Protein AF-A0A812YUC3-F1 (afdb_monomer)

Organism: NCBI:txid1628268

Nearest PDB structures (foldseek):
  8to0-assembly1_Gd  TM=3.439E-01  e=4.907E+00  Mus musculus
  8gl3-assembly1_A  TM=2.671E-01  e=4.043E+00  synthetic construct
  7rtt-assembly1_A  TM=1.998E-01  e=3.852E+00  Mus musculus

pLDDT: mean 81.28, std 13.0, range [42.09, 96.62]

Secondary structure (DSSP, 8-state):
-HHHHHHHHHHHHHHHHHHHHHHHHHHHSHHHHHHTTS-HHHHHHHHHS-HHHHHS-SS-STTS-HHHHHHHHHHHHHHHHHHHHHHHHHHHHHHHHHTTTTTTS-HHHHHHHHHHHHHHHHHHHHHHHHT--GGGHHHHHIIIIIHHHHHHHHHHHHHHTT----PPPPGGG--

Foldseek 3Di:
DLVLLVVLLVLLLVLLVLLLVLLVVCLQVVLLLLLQAADPVLNVQQVVDDPVLSRDDDVVQPSGDPVSNVSSVVLSVVLNVLSVVQNVQSVVVNVCSVVQLCSPPDSVLSNVSSVLSNVLSVVSVCCVVVVHHSVCVVVSSVRNRVV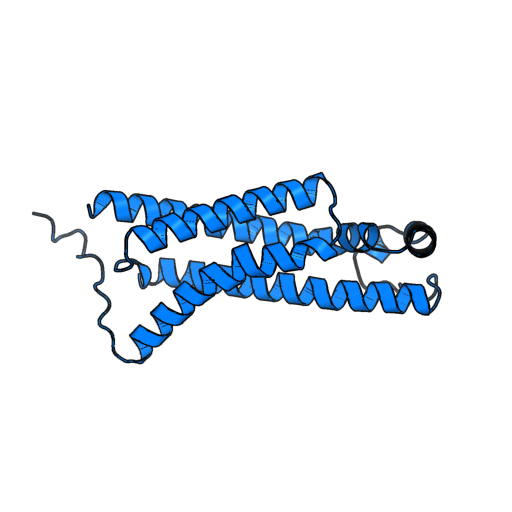NSVVVVVSVVCVVVPDDRDGPDPPVPPD

Mean predicted aligned error: 7.89 Å

Solvent-accessible surface area (backbone atoms only — not comparable to full-atom values): 9525 Å² total; per-residue (Å²): 112,72,68,59,41,50,52,29,44,51,47,21,53,53,21,43,53,50,27,43,54,46,51,54,50,49,60,73,50,40,52,58,18,49,50,57,58,46,55,73,74,40,36,60,44,60,65,72,48,55,71,70,41,62,71,43,95,48,88,60,54,81,80,35,56,67,71,46,38,53,50,49,51,53,52,48,54,52,51,51,50,52,49,53,50,44,46,51,46,43,50,53,51,52,51,38,55,76,68,46,70,52,67,62,56,56,56,65,58,32,44,52,42,21,50,36,21,43,50,37,33,52,51,46,52,50,36,64,74,66,43,44,38,52,83,60,44,59,60,49,45,49,61,40,36,48,52,54,41,52,58,49,51,53,52,53,53,41,43,78,73,65,51,84,78,56,62,75,77,63,87,88,70,84,123

Sequence (175 aa):
MEKLNQEYLAARFAAVSLHLALTVNVLQARPDHILAALSGSCVQQALRMPAACRQGNCVILDELSAGCRDSWQASESIFYRELSASIAFLVVELVSMLTAVHCSQQEALNFFGAMLHLGGSLVLVLFLVMQASYAYFHAVFAVCYVLPFLGELNTWLAIVRGAYVKRFPPPETSS

Structure (mmCIF, N/CA/C/O backbone):
data_AF-A0A812YUC3-F1
#
_entry.id   AF-A0A812YUC3-F1
#
loop_
_atom_site.group_PDB
_atom_site.id
_atom_site.type_symbol
_atom_site.label_atom_id
_atom_site.label_alt_id
_atom_site.label_comp_id
_atom_site.label_asym_id
_atom_site.label_entity_id
_atom_site.label_seq_id
_atom_site.pdbx_PDB_ins_code
_atom_site.Cartn_x
_atom_site.Cartn_y
_atom_site.Cartn_z
_atom_site.occupancy
_atom_site.B_iso_or_equiv
_atom_site.auth_seq_id
_atom_site.auth_comp_id
_atom_site.auth_asym_id
_atom_site.auth_atom_id
_atom_site.pdbx_PDB_model_num
ATOM 1 N N . MET A 1 1 ? -10.803 9.160 29.634 1.00 57.22 1 MET A N 1
ATOM 2 C CA . MET A 1 1 ? -9.907 8.226 28.916 1.00 57.22 1 MET A CA 1
ATOM 3 C C . MET A 1 1 ? -10.632 7.519 27.773 1.00 57.22 1 MET A C 1
ATOM 5 O O . MET A 1 1 ? -10.113 7.516 26.671 1.00 57.22 1 MET A O 1
ATOM 9 N N . GLU A 1 2 ? -11.860 7.029 27.964 1.00 63.75 2 GLU A N 1
ATOM 10 C CA . GLU A 1 2 ? -12.623 6.320 26.914 1.00 63.75 2 GLU A CA 1
ATOM 11 C C . GLU A 1 2 ? -12.903 7.155 25.644 1.00 63.75 2 GLU A C 1
ATOM 13 O O . GLU A 1 2 ? -12.754 6.656 24.532 1.00 63.75 2 GLU A O 1
ATOM 18 N N . LYS A 1 3 ? -13.189 8.457 25.799 1.00 65.06 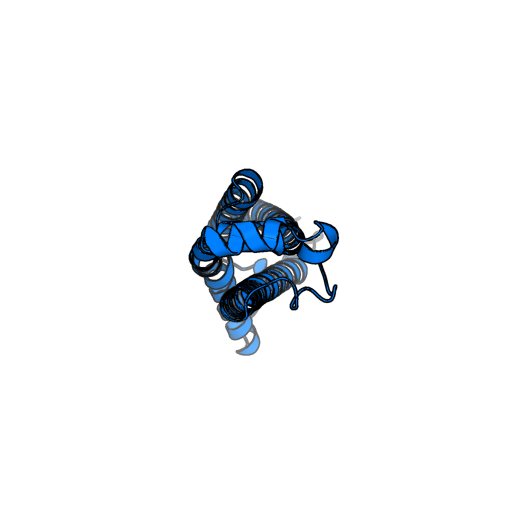3 LYS A N 1
ATOM 19 C CA . LYS A 1 3 ? -13.394 9.393 24.678 1.00 65.06 3 LYS A CA 1
ATOM 20 C C . LYS A 1 3 ? -12.151 9.570 23.788 1.00 65.06 3 LYS A C 1
ATOM 22 O O . LYS A 1 3 ? -12.272 9.576 22.570 1.00 65.06 3 LYS A O 1
ATOM 27 N N . LEU A 1 4 ? -10.959 9.658 24.385 1.00 67.62 4 LEU A N 1
ATOM 28 C CA . LEU A 1 4 ? -9.701 9.831 23.647 1.00 67.62 4 LEU A CA 1
ATOM 29 C C . LEU A 1 4 ? -9.360 8.569 22.833 1.00 67.62 4 LEU A C 1
ATOM 31 O O . LEU A 1 4 ? -8.940 8.653 21.683 1.00 67.62 4 LEU A O 1
ATOM 35 N N . ASN A 1 5 ? -9.646 7.387 23.388 1.00 72.19 5 ASN A N 1
ATOM 36 C CA . ASN A 1 5 ? -9.502 6.126 22.664 1.00 72.19 5 ASN A CA 1
ATOM 37 C C . ASN A 1 5 ? -10.461 6.022 21.461 1.00 72.19 5 ASN A C 1
ATOM 39 O O . ASN A 1 5 ? -10.076 5.507 20.414 1.00 72.19 5 ASN A O 1
ATOM 43 N N . GLN A 1 6 ? -11.692 6.535 21.580 1.00 74.75 6 GLN A N 1
ATOM 44 C CA . GLN A 1 6 ? -12.639 6.603 20.459 1.00 74.75 6 GLN A CA 1
ATOM 45 C C . GLN A 1 6 ? -12.161 7.554 19.354 1.00 74.75 6 GLN A C 1
ATOM 47 O O . GLN A 1 6 ? -12.271 7.220 18.176 1.00 74.75 6 GLN A O 1
ATOM 52 N N . GLU A 1 7 ? -11.593 8.705 19.721 1.00 81.56 7 GLU A N 1
ATOM 53 C CA . GLU A 1 7 ? -10.996 9.649 18.769 1.00 81.56 7 GLU A CA 1
ATOM 54 C C . GLU A 1 7 ? -9.812 9.013 18.022 1.00 81.56 7 GLU A C 1
ATOM 56 O O . GLU A 1 7 ? -9.744 9.104 16.796 1.00 81.56 7 GLU A O 1
ATOM 61 N N . TYR A 1 8 ? -8.930 8.285 18.718 1.00 82.69 8 TYR A N 1
ATOM 62 C CA . TYR A 1 8 ? -7.834 7.558 18.069 1.00 82.69 8 TYR A CA 1
ATOM 63 C C . TYR A 1 8 ? -8.308 6.395 17.201 1.00 82.69 8 TYR A C 1
ATOM 65 O O . TYR A 1 8 ? -7.750 6.182 16.127 1.00 82.69 8 TYR A O 1
ATOM 73 N N . LEU A 1 9 ? -9.349 5.667 17.609 1.00 81.69 9 LEU A N 1
ATOM 74 C CA . LEU A 1 9 ? -9.940 4.614 16.785 1.00 81.69 9 LEU A CA 1
ATOM 75 C C . LEU A 1 9 ? -10.549 5.188 15.496 1.00 81.69 9 LEU A C 1
ATOM 77 O O . LEU A 1 9 ? -10.330 4.640 14.418 1.00 81.69 9 LEU A O 1
ATOM 81 N N . ALA A 1 10 ? -11.262 6.315 15.587 1.00 84.88 10 ALA A N 1
ATOM 82 C CA . ALA A 1 10 ? -11.806 7.011 14.424 1.00 84.88 10 ALA A CA 1
ATOM 83 C C . ALA A 1 10 ? -10.693 7.545 13.505 1.00 84.88 10 ALA A C 1
ATOM 85 O O . ALA A 1 10 ? -10.760 7.377 12.286 1.00 84.88 10 ALA A O 1
ATOM 86 N N . ALA A 1 11 ? -9.639 8.132 14.082 1.00 87.31 11 ALA A N 1
ATOM 87 C CA . ALA A 1 11 ? -8.469 8.587 13.336 1.00 87.31 11 ALA A CA 1
ATOM 88 C C . ALA A 1 11 ? -7.766 7.424 12.624 1.00 87.31 11 ALA A C 1
ATOM 90 O O . ALA A 1 11 ? -7.418 7.540 11.450 1.00 87.31 11 ALA A O 1
ATOM 91 N N . ARG A 1 12 ? -7.611 6.282 13.302 1.00 88.06 12 ARG A N 1
ATOM 92 C CA . ARG A 1 12 ? -7.038 5.067 12.722 1.00 88.06 12 ARG A CA 1
ATOM 93 C C . ARG A 1 12 ? -7.894 4.540 11.577 1.00 88.06 12 ARG A C 1
ATOM 95 O O . ARG A 1 12 ? -7.354 4.281 10.509 1.00 88.06 12 ARG A O 1
ATOM 102 N N . PHE A 1 13 ? -9.212 4.461 11.751 1.00 90.25 13 PHE A N 1
ATOM 103 C CA . PHE A 1 13 ? -10.135 4.049 10.691 1.00 90.25 13 PHE A CA 1
ATOM 104 C C . PHE A 1 13 ? -10.003 4.926 9.436 1.00 90.25 13 PHE A C 1
ATOM 106 O O . PHE A 1 13 ? -9.873 4.413 8.320 1.00 90.25 13 PHE A O 1
ATOM 113 N N . ALA A 1 14 ? -9.985 6.250 9.613 1.00 93.00 14 ALA A N 1
ATOM 114 C CA . ALA A 1 14 ? -9.792 7.190 8.513 1.00 93.00 14 ALA A CA 1
ATOM 115 C C . ALA A 1 14 ? -8.412 7.019 7.854 1.00 93.00 14 ALA A C 1
ATOM 117 O O . ALA A 1 14 ? -8.316 6.985 6.626 1.00 93.00 14 ALA A O 1
ATOM 118 N N . ALA A 1 15 ? -7.357 6.853 8.656 1.00 94.00 15 ALA A N 1
ATOM 119 C CA . ALA A 1 15 ? -5.996 6.656 8.173 1.00 94.00 15 ALA A CA 1
ATOM 120 C C . ALA A 1 15 ? -5.846 5.357 7.370 1.00 94.00 15 ALA A C 1
ATOM 122 O O . ALA A 1 15 ? -5.259 5.382 6.294 1.00 94.00 15 ALA A O 1
ATOM 123 N N . VAL A 1 16 ? -6.408 4.238 7.837 1.00 93.75 16 VAL A N 1
ATOM 124 C CA . VAL A 1 16 ? -6.364 2.944 7.132 1.00 93.75 16 VAL A CA 1
ATOM 125 C C . VAL A 1 16 ? -7.156 3.020 5.827 1.00 93.75 16 VAL A C 1
ATOM 127 O O . VAL A 1 16 ? -6.696 2.521 4.803 1.00 93.75 16 VAL A O 1
ATOM 130 N N . SER A 1 17 ? -8.307 3.701 5.831 1.00 95.69 17 SER A N 1
ATOM 131 C CA . SER A 1 17 ? -9.123 3.914 4.627 1.00 95.69 17 SER A CA 1
ATOM 132 C C . SER A 1 17 ? -8.379 4.734 3.569 1.00 95.69 17 SER A C 1
ATOM 134 O O . SER A 1 17 ? -8.360 4.364 2.394 1.00 95.69 17 SER A O 1
ATOM 136 N N . LEU A 1 18 ? -7.730 5.828 3.983 1.00 96.50 18 LEU A N 1
ATOM 137 C CA . LEU A 1 18 ? -6.891 6.639 3.103 1.00 96.50 18 LEU A CA 1
ATOM 138 C C . LEU A 1 18 ? -5.699 5.832 2.579 1.00 96.50 18 LEU A C 1
ATOM 140 O O . LEU A 1 18 ? -5.424 5.854 1.379 1.00 96.50 18 LEU A O 1
ATOM 144 N N . HIS A 1 19 ? -5.028 5.094 3.464 1.00 96.00 19 HIS A N 1
ATOM 145 C CA . HIS A 1 19 ? -3.888 4.261 3.112 1.00 96.00 19 HIS A CA 1
ATOM 146 C C . HIS A 1 19 ? -4.297 3.229 2.055 1.00 96.00 19 HIS A C 1
ATOM 148 O O . HIS A 1 19 ? -3.654 3.147 1.015 1.00 96.00 19 HIS A O 1
ATOM 154 N N . LEU A 1 20 ? -5.433 2.548 2.241 1.00 96.62 20 LEU A N 1
ATOM 155 C CA . LEU A 1 20 ? -5.990 1.603 1.272 1.00 96.62 20 LEU A CA 1
ATOM 156 C C . LEU A 1 20 ? -6.266 2.258 -0.081 1.00 96.62 20 LEU A C 1
ATOM 158 O O . LEU A 1 20 ? -5.850 1.728 -1.112 1.00 96.62 20 LEU A O 1
ATOM 162 N N . ALA A 1 21 ? -6.938 3.410 -0.088 1.00 96.56 21 ALA A N 1
ATOM 163 C CA . ALA A 1 21 ? -7.226 4.130 -1.323 1.00 96.56 21 ALA A CA 1
ATOM 164 C C . ALA A 1 21 ? -5.934 4.472 -2.082 1.00 96.56 21 ALA A C 1
ATOM 166 O O . ALA A 1 21 ? -5.843 4.251 -3.290 1.00 96.56 21 ALA A O 1
ATOM 167 N N . LEU A 1 22 ? -4.908 4.954 -1.382 1.00 96.44 22 LEU A N 1
ATOM 168 C CA . LEU A 1 22 ? -3.613 5.279 -1.978 1.00 96.44 22 LEU A CA 1
ATOM 169 C C . LEU A 1 22 ? -2.866 4.032 -2.466 1.00 96.44 22 LEU A C 1
ATOM 171 O O . LEU A 1 22 ? -2.320 4.057 -3.565 1.00 96.44 22 LEU A O 1
ATOM 175 N N . THR A 1 23 ? -2.891 2.923 -1.722 1.00 96.19 23 THR A N 1
ATOM 176 C CA . THR A 1 23 ? -2.296 1.650 -2.159 1.00 96.19 23 THR A CA 1
ATOM 177 C C . THR A 1 23 ? -2.944 1.152 -3.451 1.00 96.19 23 THR A C 1
ATOM 179 O O . THR A 1 23 ? -2.241 0.707 -4.357 1.00 96.19 23 THR A O 1
ATOM 182 N N . VAL A 1 24 ? -4.271 1.270 -3.582 1.00 95.69 24 VAL A N 1
ATOM 183 C CA . VAL A 1 24 ? -4.989 0.919 -4.820 1.00 95.69 24 VAL A CA 1
ATOM 184 C C . VAL A 1 24 ? -4.569 1.823 -5.983 1.00 95.69 24 VAL A C 1
ATOM 186 O O . VAL A 1 24 ? -4.356 1.326 -7.087 1.00 95.69 24 VAL A O 1
ATOM 189 N N . ASN A 1 25 ? -4.384 3.124 -5.746 1.00 94.44 25 ASN A N 1
ATOM 190 C CA . ASN A 1 25 ? -3.869 4.036 -6.772 1.00 94.44 25 ASN A CA 1
ATOM 191 C C . ASN A 1 25 ? -2.446 3.651 -7.213 1.00 94.44 25 ASN A C 1
ATOM 193 O O . ASN A 1 25 ? -2.171 3.597 -8.409 1.00 94.44 25 ASN A O 1
ATOM 197 N N . VAL A 1 26 ? -1.557 3.298 -6.276 1.00 93.06 26 VAL A N 1
ATOM 198 C CA . VAL A 1 26 ? -0.206 2.798 -6.602 1.00 93.06 26 VAL A CA 1
ATOM 199 C C . VAL A 1 26 ? -0.273 1.488 -7.391 1.00 93.06 26 VAL A C 1
ATOM 201 O O . VAL A 1 26 ? 0.495 1.295 -8.330 1.00 93.06 26 VAL A O 1
ATOM 204 N N . LEU A 1 27 ? -1.222 0.602 -7.078 1.00 91.81 27 LEU A N 1
ATOM 205 C CA . LEU A 1 27 ? -1.437 -0.629 -7.841 1.00 91.81 27 LEU A CA 1
ATOM 206 C C . LEU A 1 27 ? -1.852 -0.364 -9.293 1.00 91.81 27 LEU A C 1
ATOM 208 O O . LEU A 1 27 ? -1.413 -1.094 -10.185 1.00 91.81 27 LEU A O 1
ATOM 212 N N . GLN A 1 28 ? -2.657 0.671 -9.533 1.00 89.25 28 GLN A N 1
ATOM 213 C CA . GLN A 1 28 ? -3.052 1.100 -10.876 1.00 89.25 28 GLN A CA 1
ATOM 214 C C . GLN A 1 28 ? -1.898 1.788 -11.625 1.00 89.25 28 GLN A C 1
ATOM 216 O O . GLN A 1 28 ? -1.710 1.536 -12.812 1.00 89.25 28 GLN A O 1
ATOM 221 N N . ALA A 1 29 ? -1.081 2.582 -10.925 1.00 87.44 29 ALA A N 1
ATOM 222 C CA . ALA A 1 29 ? 0.102 3.261 -11.467 1.00 87.44 29 ALA A CA 1
ATOM 223 C C . ALA A 1 29 ? 1.370 2.379 -11.514 1.00 87.44 29 ALA A C 1
ATOM 225 O O . ALA A 1 29 ? 2.449 2.838 -11.888 1.00 87.44 29 ALA A O 1
ATOM 226 N N . ARG A 1 30 ? 1.264 1.094 -11.147 1.00 87.88 30 ARG A N 1
ATOM 227 C CA . ARG A 1 30 ? 2.386 0.146 -11.023 1.00 87.88 30 ARG A CA 1
ATOM 228 C C . ARG A 1 30 ? 3.386 0.170 -12.198 1.00 87.88 30 ARG A C 1
ATOM 230 O O . ARG A 1 30 ? 4.585 0.164 -11.914 1.00 87.88 30 ARG A O 1
ATOM 237 N N . PRO A 1 31 ? 2.963 0.212 -13.478 1.00 86.88 31 PRO A N 1
ATOM 238 C CA . PRO A 1 31 ? 3.891 0.235 -14.611 1.00 86.88 31 PRO A CA 1
ATOM 239 C C . PRO A 1 31 ? 4.882 1.401 -14.593 1.00 86.88 31 PRO A C 1
ATOM 241 O O . PRO A 1 31 ? 6.037 1.222 -14.976 1.00 86.88 31 PRO A O 1
ATOM 244 N N . ASP A 1 32 ? 4.461 2.573 -14.116 1.00 87.44 32 ASP A N 1
ATOM 245 C CA . ASP A 1 32 ? 5.299 3.776 -14.093 1.00 87.44 32 ASP A CA 1
ATOM 246 C C . ASP A 1 32 ? 6.422 3.641 -13.049 1.00 87.44 32 ASP A C 1
ATOM 248 O O . ASP A 1 32 ? 7.574 4.003 -13.289 1.00 87.44 32 ASP A O 1
ATOM 252 N N . HIS A 1 33 ? 6.122 3.001 -11.920 1.00 90.25 33 HIS A N 1
ATOM 253 C CA . HIS A 1 33 ? 7.099 2.696 -10.870 1.00 90.25 33 HIS A CA 1
ATOM 254 C C . HIS A 1 33 ? 8.063 1.560 -11.243 1.00 90.25 33 HIS A C 1
ATOM 256 O O . HIS A 1 33 ? 9.197 1.525 -10.757 1.00 90.25 33 HIS A O 1
ATOM 262 N N . ILE A 1 34 ? 7.627 0.628 -12.100 1.00 88.44 34 ILE A N 1
ATOM 263 C CA . ILE A 1 34 ? 8.502 -0.400 -12.684 1.00 88.44 34 ILE A CA 1
ATOM 264 C C . ILE A 1 34 ? 9.458 0.253 -13.678 1.00 88.44 34 ILE A C 1
ATOM 266 O O . ILE A 1 34 ? 10.662 0.040 -13.575 1.00 88.44 34 ILE A O 1
ATOM 270 N N . LEU A 1 35 ? 8.948 1.100 -14.581 1.00 87.69 35 LEU A N 1
ATOM 271 C CA . LEU A 1 35 ? 9.750 1.898 -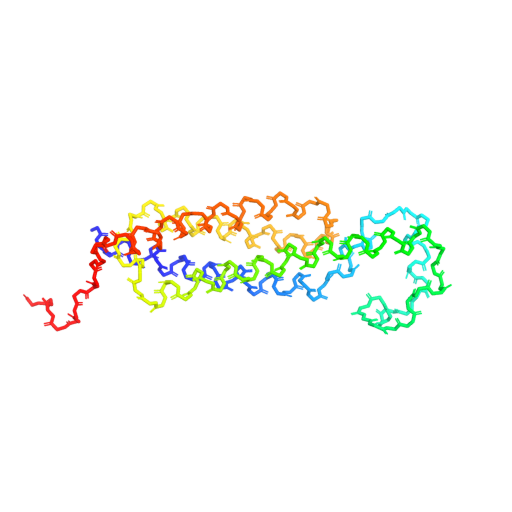15.515 1.00 87.69 35 LEU A CA 1
ATOM 272 C C . LEU A 1 35 ? 10.885 2.641 -14.804 1.00 87.69 35 LEU A C 1
ATOM 274 O O . LEU A 1 35 ? 12.031 2.551 -15.237 1.00 87.69 35 LEU A O 1
ATOM 278 N N . ALA A 1 36 ? 10.589 3.315 -13.690 1.00 86.38 36 ALA A N 1
ATOM 279 C CA . ALA A 1 36 ? 11.576 4.054 -12.901 1.00 86.38 36 ALA A CA 1
ATOM 280 C C . ALA A 1 36 ? 12.684 3.174 -12.280 1.00 86.38 36 ALA A C 1
ATOM 282 O O . ALA A 1 36 ? 13.720 3.690 -11.862 1.00 86.38 36 ALA A O 1
ATOM 283 N N . ALA A 1 37 ? 12.481 1.857 -12.203 1.00 85.88 37 ALA A N 1
ATOM 284 C CA . ALA A 1 37 ? 13.420 0.907 -11.611 1.00 85.88 37 ALA A CA 1
ATOM 285 C C . ALA A 1 37 ? 14.276 0.148 -12.637 1.00 85.88 37 ALA A C 1
ATOM 287 O O . ALA A 1 37 ? 15.227 -0.540 -12.262 1.00 85.88 37 ALA A O 1
ATOM 288 N N . LEU A 1 38 ? 13.938 0.233 -13.923 1.00 86.94 38 LEU A N 1
ATOM 289 C CA . LEU A 1 38 ? 14.667 -0.461 -14.976 1.00 86.94 38 LEU A CA 1
ATOM 290 C C . LEU A 1 38 ? 15.999 0.223 -15.299 1.00 86.94 38 LEU A C 1
ATOM 292 O O . LEU A 1 38 ? 16.197 1.418 -15.085 1.00 86.94 38 LEU A O 1
ATOM 296 N N . SER A 1 39 ? 16.918 -0.536 -15.901 1.00 88.69 39 SER A N 1
ATOM 297 C CA . SER A 1 39 ? 18.142 0.036 -16.463 1.00 88.69 39 SER A CA 1
ATOM 298 C C . SER A 1 39 ? 17.821 1.016 -17.597 1.00 88.69 39 SER A C 1
ATOM 300 O O . SER A 1 39 ? 16.844 0.840 -18.326 1.00 88.69 39 SER A O 1
ATOM 302 N N . GLY A 1 40 ? 18.679 2.017 -17.818 1.00 87.31 40 GLY A N 1
ATOM 303 C CA . GLY A 1 40 ? 18.445 3.032 -18.853 1.00 87.31 40 GLY A CA 1
ATOM 304 C C . GLY A 1 40 ? 18.215 2.452 -20.258 1.00 87.31 40 GLY A C 1
ATOM 305 O O . GLY A 1 40 ? 17.362 2.941 -20.993 1.00 87.31 40 GLY A O 1
ATOM 306 N N . SER A 1 41 ? 18.903 1.363 -20.622 1.00 89.62 41 SER A N 1
ATOM 307 C CA . SER A 1 41 ? 18.700 0.677 -21.909 1.00 89.62 41 SER A CA 1
ATOM 308 C C . SER A 1 41 ? 17.352 -0.045 -22.008 1.00 89.62 41 SER A C 1
ATOM 310 O O . SER A 1 41 ? 16.781 -0.122 -23.097 1.00 89.62 41 SER A O 1
ATOM 312 N N . CYS A 1 42 ? 16.837 -0.557 -20.890 1.00 89.12 42 CYS A N 1
ATOM 313 C CA . CYS A 1 42 ? 15.523 -1.180 -20.800 1.00 89.12 42 CYS A CA 1
ATOM 314 C C . CYS A 1 42 ? 14.407 -0.125 -20.824 1.00 89.12 42 CYS A C 1
ATOM 316 O O . CYS A 1 42 ? 13.443 -0.274 -21.572 1.00 89.12 42 CYS A O 1
ATOM 318 N N . VAL A 1 43 ? 14.584 0.997 -20.114 1.00 89.56 43 VAL A N 1
ATOM 319 C CA . VAL A 1 43 ? 13.662 2.146 -20.150 1.00 89.56 43 VAL A CA 1
ATOM 320 C C . VAL A 1 43 ? 13.467 2.644 -21.581 1.00 89.56 43 VAL A C 1
ATOM 322 O O . VAL A 1 43 ? 12.337 2.815 -22.022 1.00 89.56 43 VAL A O 1
ATOM 325 N N . GLN A 1 44 ? 14.548 2.818 -22.346 1.00 89.00 44 GLN A N 1
ATOM 326 C CA . GLN A 1 44 ? 14.456 3.271 -23.740 1.00 89.00 44 GLN A CA 1
ATOM 327 C C . GLN A 1 44 ? 13.690 2.292 -24.643 1.00 89.00 44 GLN A C 1
ATOM 329 O O . GLN A 1 44 ? 13.023 2.729 -25.577 1.00 89.00 44 GLN A O 1
ATOM 334 N N . GLN A 1 45 ? 13.766 0.982 -24.380 1.00 87.94 45 GLN A N 1
ATOM 335 C CA . GLN A 1 45 ? 12.964 -0.017 -25.097 1.00 87.94 45 GLN A CA 1
ATOM 336 C C . GLN A 1 45 ? 11.492 0.069 -24.674 1.00 87.94 45 GLN A C 1
ATOM 338 O O . GLN A 1 45 ? 10.620 0.203 -25.525 1.00 87.94 45 GLN A O 1
ATOM 343 N N . ALA A 1 46 ? 11.215 0.100 -23.368 1.00 85.75 46 ALA A N 1
ATOM 344 C CA . ALA A 1 46 ? 9.859 0.184 -22.829 1.00 85.75 46 ALA A CA 1
ATOM 345 C C . ALA A 1 46 ? 9.127 1.480 -23.233 1.00 85.75 46 ALA A C 1
ATOM 347 O O . ALA A 1 46 ? 7.914 1.484 -23.443 1.00 85.75 46 ALA A O 1
ATOM 348 N N . LEU A 1 47 ? 9.848 2.595 -23.388 1.00 86.81 47 LEU A N 1
ATOM 349 C CA . LEU A 1 47 ? 9.270 3.868 -23.822 1.00 86.81 47 LEU A CA 1
ATOM 350 C C . LEU A 1 47 ? 8.816 3.870 -25.289 1.00 86.81 47 LEU A C 1
ATOM 352 O O . LEU A 1 47 ? 7.933 4.656 -25.629 1.00 86.81 47 LEU A O 1
ATOM 356 N N . ARG A 1 48 ? 9.360 2.985 -26.137 1.00 85.31 48 ARG A N 1
ATOM 357 C CA . ARG A 1 48 ? 8.906 2.813 -27.532 1.00 85.31 48 ARG A CA 1
ATOM 358 C C . ARG A 1 48 ? 7.543 2.137 -27.618 1.00 85.31 48 ARG A C 1
ATOM 360 O O . ARG A 1 48 ? 6.812 2.370 -28.575 1.00 85.31 48 ARG A O 1
ATOM 367 N N . MET A 1 49 ? 7.191 1.364 -26.595 1.00 80.06 49 MET A N 1
ATOM 368 C CA . MET A 1 49 ? 5.904 0.695 -26.520 1.00 80.06 49 MET A CA 1
ATOM 369 C C . MET A 1 49 ? 4.774 1.721 -26.338 1.00 80.06 49 MET A C 1
ATOM 371 O O . MET A 1 49 ? 4.947 2.716 -25.622 1.00 80.06 49 MET A O 1
ATOM 375 N N . PRO A 1 50 ? 3.577 1.479 -26.900 1.00 79.25 50 PRO A N 1
ATOM 376 C CA . PRO A 1 50 ? 2.403 2.287 -26.593 1.00 79.25 50 PRO A CA 1
ATOM 377 C C . PRO A 1 50 ? 2.107 2.294 -25.086 1.00 79.25 50 PRO A C 1
ATOM 379 O O . PRO A 1 50 ? 2.240 1.272 -24.413 1.00 79.25 50 PRO A O 1
ATOM 382 N N . ALA A 1 51 ? 1.649 3.428 -24.547 1.00 75.81 51 ALA A N 1
ATOM 383 C CA . ALA A 1 51 ? 1.344 3.553 -23.117 1.00 75.81 51 ALA A CA 1
ATOM 384 C C . ALA A 1 51 ? 0.304 2.522 -22.638 1.00 75.81 51 ALA A C 1
ATOM 386 O O . ALA A 1 51 ? 0.471 1.935 -21.573 1.00 75.81 51 ALA A O 1
ATOM 387 N N . ALA A 1 52 ? -0.706 2.232 -23.465 1.00 75.06 52 ALA A N 1
ATOM 388 C CA . ALA A 1 52 ? -1.702 1.196 -23.190 1.00 75.06 52 ALA A CA 1
ATOM 389 C C . ALA A 1 52 ? -1.080 -0.209 -23.068 1.00 75.06 52 ALA A C 1
ATOM 391 O O . ALA A 1 52 ? -1.507 -0.992 -22.225 1.00 75.06 52 ALA A O 1
ATOM 392 N N . CYS A 1 53 ? -0.029 -0.502 -23.846 1.00 75.19 53 CYS A N 1
ATOM 393 C CA . CYS A 1 53 ? 0.703 -1.765 -23.756 1.00 75.19 53 CYS A CA 1
ATOM 394 C C . CYS A 1 53 ? 1.531 -1.854 -22.475 1.00 75.19 53 CYS A C 1
ATOM 396 O O . CYS A 1 53 ? 1.700 -2.937 -21.943 1.00 75.19 53 CYS A O 1
ATOM 398 N N . ARG A 1 54 ? 2.035 -0.739 -21.939 1.00 74.12 54 ARG A N 1
ATOM 399 C CA . ARG A 1 54 ? 2.744 -0.758 -20.648 1.00 74.12 54 ARG A CA 1
ATOM 400 C C . ARG A 1 54 ? 1.809 -1.032 -19.468 1.00 74.12 54 ARG A C 1
ATOM 402 O O . ARG A 1 54 ? 2.259 -1.521 -18.440 1.00 74.12 54 ARG A O 1
ATOM 409 N N . GLN A 1 55 ? 0.524 -0.707 -19.616 1.00 66.94 55 GLN A N 1
ATOM 410 C CA . GLN A 1 55 ? -0.477 -0.777 -18.551 1.00 66.94 55 GLN A CA 1
ATOM 411 C C . GLN A 1 55 ? -1.288 -2.082 -18.512 1.00 66.94 55 GLN A C 1
ATOM 413 O O . GLN A 1 55 ? -2.052 -2.286 -17.570 1.00 66.94 55 GLN A O 1
ATOM 418 N N . GLY A 1 56 ? -1.127 -2.993 -19.478 1.00 61.31 56 GLY A N 1
ATOM 419 C CA . GLY A 1 56 ? -1.845 -4.269 -19.475 1.00 61.31 56 GLY A CA 1
ATOM 420 C C . GLY A 1 56 ? -1.508 -5.180 -20.653 1.00 61.31 56 GLY A C 1
ATOM 421 O O . GLY A 1 56 ? -0.824 -4.742 -21.567 1.00 61.31 56 GLY A O 1
ATOM 422 N N . ASN A 1 57 ? -2.030 -6.420 -20.588 1.00 53.19 57 ASN A N 1
ATOM 423 C CA . ASN A 1 57 ? -1.864 -7.659 -21.394 1.00 53.19 57 ASN A CA 1
ATOM 424 C C . ASN A 1 57 ? -1.766 -7.573 -22.937 1.00 53.19 57 ASN A C 1
ATOM 426 O O . ASN A 1 57 ? -2.136 -8.516 -23.641 1.00 53.19 57 ASN A O 1
ATOM 430 N N . CYS A 1 58 ? -1.283 -6.485 -23.515 1.00 59.88 58 CYS A N 1
ATOM 431 C CA . CYS A 1 58 ? -0.807 -6.496 -24.881 1.00 59.88 58 CYS A CA 1
ATOM 432 C C . CYS A 1 58 ? 0.305 -7.545 -25.016 1.00 59.88 58 CYS A C 1
ATOM 434 O O . CYS A 1 58 ? 0.875 -8.018 -24.030 1.00 59.88 58 CYS A O 1
ATOM 436 N N . VAL A 1 59 ? 0.626 -7.910 -26.254 1.00 53.97 59 VAL A N 1
ATOM 437 C CA . VAL A 1 59 ? 1.781 -8.754 -26.585 1.00 53.97 59 VAL A CA 1
ATOM 438 C C . VAL A 1 59 ? 3.054 -7.921 -26.338 1.00 53.97 59 VAL A C 1
ATOM 440 O O . VAL A 1 59 ? 3.744 -7.490 -27.248 1.00 53.97 59 VAL A O 1
ATOM 443 N N . ILE A 1 60 ? 3.293 -7.609 -25.061 1.00 54.28 60 ILE A N 1
ATOM 444 C CA . ILE A 1 60 ? 4.294 -6.708 -24.463 1.00 54.28 60 ILE A CA 1
ATOM 445 C C . ILE A 1 60 ? 5.711 -7.195 -24.729 1.00 54.28 60 ILE A C 1
ATOM 447 O O . ILE A 1 60 ? 6.681 -6.451 -24.623 1.00 54.28 60 ILE A O 1
ATOM 451 N N . LEU A 1 61 ? 5.840 -8.481 -25.018 1.00 55.78 61 LEU A N 1
ATOM 452 C CA . LEU A 1 61 ? 7.094 -9.165 -24.860 1.00 55.78 61 LEU A CA 1
ATOM 453 C C . LEU A 1 61 ? 7.997 -8.947 -26.079 1.00 55.78 61 LEU A C 1
ATOM 455 O O . LEU A 1 61 ? 9.184 -8.720 -25.887 1.00 55.78 61 LEU A O 1
ATOM 459 N N . ASP A 1 62 ? 7.472 -8.916 -27.303 1.00 58.12 62 ASP A N 1
ATOM 460 C CA . ASP A 1 62 ? 8.310 -9.033 -28.506 1.00 58.12 62 ASP A CA 1
ATOM 461 C C . ASP A 1 62 ? 9.165 -7.801 -28.844 1.00 58.12 62 ASP A C 1
ATOM 463 O O . ASP A 1 62 ? 10.20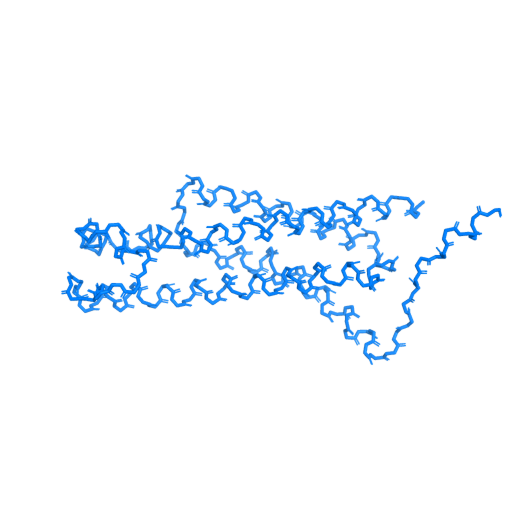7 -7.956 -29.479 1.00 58.12 62 ASP A O 1
ATOM 467 N N . GLU A 1 63 ? 8.811 -6.604 -28.364 1.00 69.06 63 GLU A N 1
ATOM 468 C CA . GLU A 1 63 ? 9.636 -5.394 -28.547 1.00 69.06 63 GLU A CA 1
ATOM 469 C C . GLU A 1 63 ? 10.781 -5.274 -27.530 1.00 69.06 63 GLU A C 1
ATOM 471 O O . GLU A 1 63 ? 11.747 -4.537 -27.751 1.00 69.06 63 GLU A O 1
ATOM 476 N N . LEU A 1 64 ? 10.695 -6.007 -26.416 1.00 80.94 64 LEU A N 1
ATOM 477 C CA . LEU A 1 64 ? 11.735 -6.047 -25.400 1.00 80.94 64 LEU A CA 1
ATOM 478 C C . LEU A 1 64 ? 12.710 -7.187 -25.692 1.00 80.94 64 LEU A C 1
ATOM 480 O O . LEU A 1 64 ? 12.322 -8.345 -25.897 1.00 80.94 64 LEU A O 1
ATOM 484 N N . SER A 1 65 ? 14.005 -6.879 -25.605 1.00 88.06 65 SER A N 1
ATOM 485 C CA . SER A 1 65 ? 15.030 -7.920 -25.486 1.00 88.06 65 SER A CA 1
ATOM 486 C C . SER A 1 65 ? 14.704 -8.865 -24.321 1.00 88.06 65 SER A C 1
ATOM 488 O O . SER A 1 65 ? 14.149 -8.434 -23.307 1.00 88.06 65 SER A O 1
ATOM 490 N N . ALA A 1 66 ? 15.060 -10.147 -24.447 1.00 87.38 66 ALA A N 1
ATOM 491 C CA . ALA A 1 66 ? 14.725 -11.172 -23.451 1.00 87.38 66 ALA A CA 1
ATOM 492 C C . ALA A 1 66 ? 15.115 -10.759 -22.017 1.00 87.38 66 ALA A C 1
ATOM 494 O O . ALA A 1 66 ? 14.287 -10.802 -21.119 1.00 87.38 66 ALA A O 1
ATOM 495 N N . GLY A 1 67 ? 16.319 -10.213 -21.815 1.00 87.44 67 GLY A N 1
ATOM 496 C CA . GLY A 1 67 ? 16.740 -9.757 -20.483 1.00 87.44 67 GLY A CA 1
ATOM 497 C C . GLY A 1 67 ? 15.934 -8.569 -19.930 1.00 87.44 67 GLY A C 1
ATOM 498 O O . GLY A 1 67 ? 15.684 -8.497 -18.729 1.00 87.44 67 GLY A O 1
ATOM 499 N N . CYS A 1 68 ? 15.496 -7.640 -20.787 1.00 88.38 68 CYS A N 1
ATOM 500 C CA . CYS A 1 68 ? 14.645 -6.515 -20.377 1.00 88.38 68 CYS A CA 1
ATOM 501 C C . CYS A 1 68 ? 13.242 -6.990 -19.989 1.00 88.38 68 CYS A C 1
ATOM 503 O O . CYS A 1 68 ? 12.687 -6.559 -18.980 1.00 88.38 68 CYS A O 1
ATOM 505 N N . ARG A 1 69 ? 12.707 -7.918 -20.782 1.00 86.69 69 ARG A N 1
ATOM 506 C CA . ARG A 1 69 ? 11.425 -8.586 -20.578 1.00 86.69 69 ARG A CA 1
ATOM 507 C C . ARG A 1 69 ? 11.384 -9.340 -19.248 1.00 86.69 69 ARG A C 1
ATOM 509 O O . ARG A 1 69 ? 10.477 -9.109 -18.454 1.00 86.69 69 ARG A O 1
ATOM 516 N N . ASP A 1 70 ? 12.394 -10.164 -18.981 1.00 87.31 70 ASP A N 1
ATOM 517 C CA . ASP A 1 70 ? 12.491 -10.951 -17.748 1.00 87.31 70 ASP A CA 1
ATOM 518 C C . ASP A 1 70 ? 12.601 -10.038 -16.518 1.00 87.31 70 ASP A C 1
ATOM 520 O O . ASP A 1 70 ? 11.924 -10.249 -15.510 1.00 87.31 70 ASP A O 1
ATOM 524 N N . SER A 1 71 ? 13.402 -8.970 -16.617 1.00 87.62 71 SER A N 1
ATOM 525 C CA . SER A 1 71 ? 13.554 -7.973 -15.550 1.00 87.62 71 SER A CA 1
ATOM 526 C C . SER A 1 71 ? 12.249 -7.226 -15.259 1.00 87.62 71 SER A C 1
ATOM 528 O O . SER A 1 71 ? 11.872 -7.067 -14.093 1.00 87.62 71 SER A O 1
ATOM 530 N N . TRP A 1 72 ? 11.520 -6.819 -16.305 1.00 87.25 72 TRP A N 1
ATOM 531 C CA . TRP A 1 72 ? 10.199 -6.209 -16.165 1.00 87.25 72 TRP A CA 1
ATOM 532 C C . TRP A 1 72 ? 9.231 -7.158 -15.458 1.00 87.25 72 TRP A C 1
ATOM 534 O O . TRP A 1 72 ? 8.652 -6.790 -14.441 1.00 87.25 72 TRP A O 1
ATOM 544 N N . GLN A 1 73 ? 9.088 -8.391 -15.954 1.00 86.88 73 GLN A N 1
ATOM 545 C CA . GLN A 1 73 ? 8.148 -9.374 -15.407 1.00 86.88 73 GLN A CA 1
ATOM 546 C C . GLN A 1 73 ? 8.454 -9.741 -13.953 1.00 86.88 73 GLN A C 1
ATOM 548 O O . GLN A 1 73 ? 7.537 -9.853 -13.137 1.00 86.88 73 GLN A O 1
ATOM 553 N N . ALA A 1 74 ? 9.732 -9.908 -13.606 1.00 87.62 74 ALA A N 1
ATOM 554 C CA . ALA A 1 74 ? 10.142 -10.188 -12.236 1.00 87.62 74 ALA A CA 1
ATOM 555 C C . ALA A 1 74 ? 9.789 -9.020 -11.303 1.00 87.62 74 ALA A C 1
ATOM 557 O O . ALA A 1 74 ? 9.151 -9.227 -10.268 1.00 87.62 74 ALA A O 1
ATOM 558 N N . SER A 1 75 ? 10.139 -7.796 -11.709 1.00 89.12 75 SER A N 1
ATOM 559 C CA . SER A 1 75 ? 9.829 -6.562 -10.977 1.00 89.12 75 SER A CA 1
ATOM 560 C C . SER A 1 75 ? 8.323 -6.388 -10.785 1.00 89.12 75 SER A C 1
ATOM 562 O O . SER A 1 75 ? 7.848 -6.121 -9.681 1.00 89.12 75 SER A O 1
ATOM 564 N N . GLU A 1 76 ? 7.560 -6.608 -11.854 1.00 88.38 76 GLU A N 1
ATOM 565 C CA . GLU A 1 76 ? 6.109 -6.519 -11.849 1.00 88.38 76 GLU A CA 1
ATOM 566 C C . GLU A 1 76 ? 5.476 -7.533 -10.905 1.00 88.38 76 GLU A C 1
ATOM 568 O O . GLU A 1 76 ? 4.628 -7.166 -10.092 1.00 88.38 76 GLU A O 1
ATOM 573 N N . SER A 1 77 ? 5.906 -8.794 -10.979 1.00 88.62 77 SER A N 1
ATOM 574 C CA . SER A 1 77 ? 5.382 -9.861 -10.130 1.00 88.62 77 SER A CA 1
ATOM 575 C C . SER A 1 77 ? 5.656 -9.591 -8.651 1.00 88.62 77 SER A C 1
ATOM 577 O O . SER A 1 77 ? 4.770 -9.809 -7.825 1.00 88.62 77 SER A O 1
ATOM 579 N N . ILE A 1 78 ? 6.865 -9.146 -8.293 1.00 90.00 78 ILE A N 1
ATOM 580 C CA . ILE A 1 78 ? 7.212 -8.832 -6.899 1.00 90.00 78 ILE A CA 1
ATOM 581 C C . ILE A 1 78 ? 6.334 -7.688 -6.401 1.00 90.00 78 ILE A C 1
ATOM 583 O O . ILE A 1 78 ? 5.613 -7.847 -5.415 1.00 90.00 78 ILE A O 1
ATOM 587 N N . PHE A 1 79 ? 6.326 -6.572 -7.128 1.00 92.44 79 PHE A N 1
ATOM 588 C CA . PHE A 1 79 ? 5.626 -5.377 -6.685 1.00 92.44 79 PHE A CA 1
ATOM 589 C C . PHE A 1 79 ? 4.104 -5.585 -6.630 1.00 92.44 79 PHE A C 1
ATOM 591 O O . PHE A 1 79 ? 3.451 -5.184 -5.668 1.00 92.44 79 PHE A O 1
ATOM 598 N N . TYR A 1 80 ? 3.530 -6.297 -7.607 1.00 91.94 80 TYR A N 1
ATOM 599 C CA . TYR A 1 80 ? 2.117 -6.679 -7.599 1.00 91.94 80 TYR A CA 1
ATOM 600 C C . TYR A 1 80 ? 1.745 -7.516 -6.370 1.00 91.94 80 TYR A C 1
ATOM 602 O O . TYR A 1 80 ? 0.699 -7.279 -5.762 1.00 91.94 80 TYR A O 1
ATOM 610 N N . ARG A 1 81 ? 2.583 -8.490 -5.987 1.00 93.19 81 ARG A N 1
ATOM 611 C CA . ARG A 1 81 ? 2.329 -9.340 -4.813 1.00 93.19 81 ARG A CA 1
ATOM 612 C C . ARG A 1 81 ? 2.375 -8.540 -3.519 1.00 93.19 81 ARG A C 1
ATOM 614 O O . ARG A 1 81 ? 1.489 -8.722 -2.690 1.00 93.19 81 ARG A O 1
ATOM 621 N N . GLU A 1 82 ? 3.355 -7.652 -3.363 1.00 94.50 82 GLU A N 1
ATOM 622 C CA . GLU A 1 82 ? 3.452 -6.782 -2.185 1.00 94.50 82 GLU A CA 1
ATOM 623 C C . GLU A 1 82 ? 2.230 -5.866 -2.074 1.00 94.50 82 GLU A C 1
ATOM 625 O O . GLU A 1 82 ? 1.579 -5.840 -1.034 1.00 94.50 82 GLU A O 1
ATOM 630 N N . LEU A 1 83 ? 1.839 -5.201 -3.165 1.00 94.31 83 LEU A N 1
ATOM 631 C CA . LEU A 1 83 ? 0.648 -4.346 -3.198 1.00 94.31 83 LEU A CA 1
ATOM 632 C C . LEU A 1 83 ? -0.646 -5.122 -2.924 1.00 94.31 83 LEU A C 1
ATOM 634 O O . LEU A 1 83 ? -1.516 -4.650 -2.192 1.00 94.31 83 LEU A O 1
ATOM 638 N N . SER A 1 84 ? -0.777 -6.327 -3.480 1.00 95.00 84 SER A N 1
ATOM 639 C CA . SER A 1 84 ? -1.946 -7.182 -3.251 1.00 95.00 84 SER A CA 1
ATOM 640 C C . SER A 1 84 ? -2.034 -7.636 -1.791 1.00 95.00 84 SER A C 1
ATOM 642 O O . SER A 1 84 ? -3.112 -7.602 -1.198 1.00 95.00 84 SER A O 1
ATOM 644 N N . ALA A 1 85 ? -0.903 -8.013 -1.187 1.00 94.56 85 ALA A N 1
ATOM 645 C CA . ALA A 1 85 ? -0.831 -8.366 0.229 1.00 94.56 85 ALA A CA 1
ATOM 646 C C . ALA A 1 85 ? -1.142 -7.158 1.127 1.00 94.56 85 ALA A C 1
ATOM 648 O O . ALA A 1 85 ? -1.938 -7.273 2.054 1.00 94.56 85 ALA A O 1
ATOM 649 N N . SER A 1 86 ? -0.585 -5.989 0.807 1.00 95.62 86 SER A N 1
ATOM 650 C CA . SER A 1 86 ? -0.878 -4.714 1.464 1.00 95.62 86 SER A CA 1
ATOM 651 C C . SER A 1 86 ? -2.373 -4.399 1.495 1.00 95.62 86 SER A C 1
ATOM 653 O O . SER A 1 86 ? -2.910 -4.069 2.551 1.00 95.62 86 SER A O 1
ATOM 655 N N . ILE A 1 87 ? -3.060 -4.539 0.356 1.00 96.06 87 ILE A N 1
ATOM 656 C CA . ILE A 1 87 ? -4.513 -4.345 0.265 1.00 96.06 87 ILE A CA 1
ATOM 657 C C . ILE A 1 87 ? -5.241 -5.338 1.173 1.00 96.06 87 ILE A C 1
ATOM 659 O O . ILE A 1 87 ? -6.124 -4.935 1.927 1.00 96.06 87 ILE A O 1
ATOM 663 N N . ALA A 1 88 ? -4.856 -6.617 1.150 1.00 94.31 88 ALA A N 1
ATOM 664 C CA . ALA A 1 88 ? -5.466 -7.630 2.005 1.00 94.31 88 ALA A CA 1
ATOM 665 C C . ALA A 1 88 ? -5.300 -7.302 3.499 1.00 94.31 88 ALA A C 1
ATOM 667 O O . ALA A 1 88 ? -6.273 -7.378 4.247 1.00 94.31 88 ALA A O 1
ATOM 668 N N . PHE A 1 89 ? -4.107 -6.883 3.931 1.00 93.12 89 PHE A N 1
ATOM 669 C CA . PHE A 1 89 ? -3.849 -6.498 5.322 1.00 93.12 89 PHE A CA 1
ATOM 670 C C . PHE A 1 89 ? -4.704 -5.307 5.759 1.00 93.12 89 PHE A C 1
ATOM 672 O O . PHE A 1 89 ? -5.363 -5.381 6.794 1.00 93.12 89 PHE A O 1
ATOM 679 N N . LEU A 1 90 ? -4.765 -4.252 4.942 1.00 93.38 90 LEU A N 1
ATOM 680 C CA . LEU A 1 90 ? -5.575 -3.066 5.233 1.00 93.38 90 LEU A CA 1
ATOM 681 C C . LEU A 1 90 ? -7.077 -3.381 5.273 1.00 93.38 90 LEU A C 1
ATOM 683 O O . LEU A 1 90 ? -7.795 -2.863 6.124 1.00 93.38 90 LEU A O 1
ATOM 687 N N . VAL A 1 91 ? -7.564 -4.254 4.385 1.00 92.25 91 VAL A N 1
ATOM 688 C CA . VAL A 1 91 ? -8.967 -4.699 4.392 1.00 92.25 91 VAL A CA 1
ATOM 689 C C . VAL A 1 91 ? -9.284 -5.492 5.656 1.00 92.25 91 VAL A C 1
ATOM 691 O O . VAL A 1 91 ? -10.311 -5.240 6.285 1.00 92.25 91 VAL A O 1
ATOM 694 N N . VAL A 1 92 ? -8.415 -6.423 6.059 1.00 87.19 92 VAL A N 1
ATOM 695 C CA . VAL A 1 92 ? -8.602 -7.183 7.305 1.00 87.19 92 VAL A CA 1
ATOM 696 C C . VAL A 1 92 ? -8.629 -6.244 8.507 1.00 87.19 92 VAL A C 1
ATOM 698 O O . VAL A 1 92 ? -9.488 -6.390 9.377 1.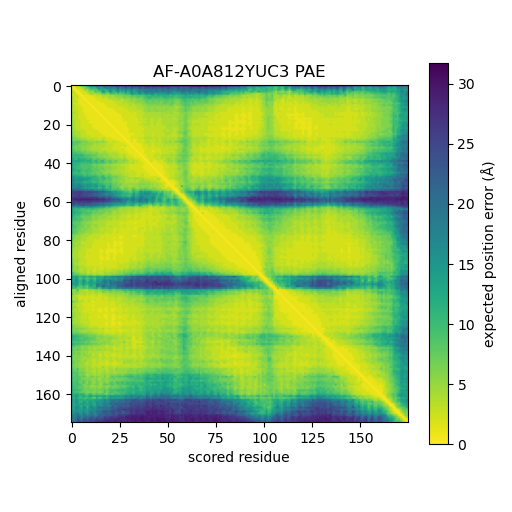00 87.19 92 VAL A O 1
ATOM 701 N N . GLU A 1 93 ? -7.745 -5.254 8.547 1.00 87.50 93 GLU A N 1
ATOM 702 C CA . GLU A 1 93 ? -7.713 -4.252 9.608 1.00 87.50 93 GLU A CA 1
ATOM 703 C C . GLU A 1 93 ? -9.000 -3.402 9.649 1.00 87.50 93 GLU A C 1
ATOM 705 O O . GLU A 1 93 ? -9.615 -3.271 10.709 1.00 87.50 93 GLU A O 1
ATOM 710 N N . LEU A 1 94 ? -9.499 -2.930 8.499 1.00 88.06 94 LEU A N 1
ATOM 711 C CA . LEU A 1 94 ? -10.786 -2.222 8.420 1.00 88.06 94 LEU A CA 1
ATOM 712 C C . LEU A 1 94 ? -11.957 -3.083 8.903 1.00 88.06 94 LEU A C 1
ATOM 714 O O . LEU A 1 94 ? -12.791 -2.621 9.683 1.00 88.06 94 LEU A O 1
ATOM 718 N N . VAL A 1 95 ? -12.022 -4.347 8.478 1.00 84.44 95 VAL A N 1
ATOM 719 C CA . VAL A 1 95 ? -13.057 -5.288 8.936 1.00 84.44 95 VAL A CA 1
ATOM 720 C C . VAL A 1 95 ? -12.955 -5.511 10.447 1.00 84.44 95 VAL A C 1
ATOM 722 O O . VAL A 1 95 ? -13.974 -5.593 11.134 1.00 84.44 95 VAL A O 1
ATOM 725 N N . SER A 1 96 ? -11.742 -5.554 10.992 1.00 78.38 96 SER A N 1
ATOM 726 C CA . SER A 1 96 ? -11.511 -5.727 12.430 1.00 78.38 96 SER A CA 1
ATOM 727 C C . SER A 1 96 ? -12.009 -4.522 13.242 1.00 78.38 96 SER A C 1
ATOM 729 O O . SER A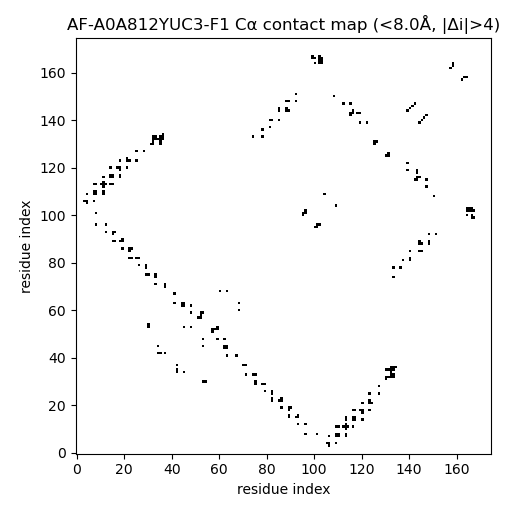 1 96 ? -12.634 -4.694 14.292 1.00 78.38 96 SER A O 1
ATOM 731 N N . MET A 1 97 ? -11.843 -3.304 12.716 1.00 78.81 97 MET A N 1
ATOM 732 C CA . MET A 1 97 ? -12.417 -2.085 13.304 1.00 78.81 97 MET A CA 1
ATOM 733 C C . MET A 1 97 ? -13.946 -2.100 13.278 1.00 78.81 97 MET A C 1
ATOM 735 O O . MET A 1 97 ? -14.581 -1.801 14.289 1.00 78.81 97 MET A O 1
ATOM 739 N N . LEU A 1 98 ? -14.541 -2.490 12.147 1.00 76.31 98 LEU A N 1
ATOM 740 C CA . LEU A 1 98 ? -15.998 -2.531 11.969 1.00 76.31 98 LEU A CA 1
ATOM 741 C C . LEU A 1 98 ? -16.679 -3.620 12.809 1.00 76.31 98 LEU A C 1
ATOM 743 O O . LEU A 1 98 ? -17.831 -3.468 13.205 1.00 76.31 98 LEU A O 1
ATOM 747 N N . THR A 1 99 ? -15.974 -4.709 13.116 1.00 71.19 99 THR A N 1
ATOM 748 C CA . THR A 1 99 ? -16.495 -5.827 13.924 1.00 71.19 99 THR A CA 1
ATOM 749 C C . THR A 1 99 ? -16.311 -5.632 15.432 1.00 71.19 99 THR A C 1
ATOM 751 O O . THR A 1 99 ? -16.528 -6.564 16.208 1.00 71.19 99 THR A O 1
ATOM 754 N N . ALA A 1 100 ? -15.958 -4.415 15.868 1.00 61.62 100 ALA A N 1
ATOM 755 C CA . ALA A 1 100 ? -15.772 -4.035 17.271 1.00 61.62 100 ALA A CA 1
ATOM 756 C C . ALA A 1 100 ? -14.673 -4.826 18.015 1.00 61.62 100 ALA A C 1
ATOM 758 O O . ALA A 1 100 ? -14.590 -4.777 19.244 1.00 61.62 100 ALA A O 1
ATOM 759 N N . VAL A 1 101 ? -13.782 -5.510 17.285 1.00 60.56 101 VAL A N 1
ATOM 760 C CA . VAL A 1 101 ? -12.625 -6.222 17.855 1.00 60.56 101 VAL A CA 1
ATOM 761 C C . VAL A 1 101 ? -11.636 -5.240 18.506 1.00 60.56 101 VAL A C 1
ATOM 763 O O . VAL A 1 101 ? -10.928 -5.601 19.443 1.00 60.56 101 VAL A O 1
ATOM 766 N N . HIS A 1 102 ? -11.616 -3.975 18.069 1.00 56.00 102 HIS A N 1
ATOM 767 C CA . HIS A 1 102 ? -10.696 -2.943 18.580 1.00 56.00 102 HIS A CA 1
ATOM 768 C C . HIS A 1 102 ? -11.267 -2.058 19.687 1.00 56.00 102 HIS A C 1
ATOM 770 O O . HIS A 1 102 ? -10.540 -1.223 20.223 1.00 56.00 102 HIS A O 1
ATOM 776 N N . CYS A 1 103 ? -12.529 -2.247 20.090 1.00 50.50 103 CYS A N 1
ATOM 777 C CA . CYS A 1 103 ? -13.141 -1.454 21.163 1.00 50.50 103 CYS A CA 1
ATOM 778 C C . CYS A 1 103 ? -12.402 -1.592 22.506 1.00 50.50 103 CYS A C 1
ATOM 780 O O . CYS A 1 103 ? -12.520 -0.722 23.364 1.00 50.50 103 CYS A O 1
ATOM 782 N N . SER A 1 104 ? -11.605 -2.652 22.669 1.00 52.53 104 SER A N 1
ATOM 783 C CA . SER A 1 104 ? -10.802 -2.923 23.860 1.00 52.53 104 SER A CA 1
ATOM 784 C C . SER A 1 104 ? -9.286 -2.796 23.659 1.00 52.53 104 SER A C 1
ATOM 786 O O . SER A 1 104 ? -8.541 -3.172 24.565 1.00 52.53 104 SER A O 1
ATOM 788 N N . GLN A 1 105 ? -8.798 -2.334 22.500 1.00 61.25 105 GLN A N 1
ATOM 789 C CA . GLN A 1 105 ? -7.354 -2.148 22.313 1.00 61.25 105 GLN A CA 1
ATOM 790 C C . GLN A 1 105 ? -6.823 -1.004 23.191 1.00 61.25 105 GLN A C 1
ATOM 792 O O . GLN A 1 105 ? -7.531 -0.038 23.485 1.00 61.25 105 GLN A O 1
ATOM 797 N N . GLN A 1 106 ? -5.564 -1.137 23.626 1.00 66.25 106 GLN A N 1
ATOM 798 C CA . GLN A 1 106 ? -4.860 -0.097 24.375 1.00 66.25 106 GLN A CA 1
ATOM 799 C C . GLN A 1 106 ? -4.755 1.171 23.524 1.00 66.25 106 GLN A C 1
ATOM 801 O O . GLN A 1 106 ? -4.407 1.099 22.348 1.00 66.25 106 GLN A O 1
ATOM 806 N N . GLU A 1 107 ? -4.985 2.328 24.142 1.00 73.56 107 GLU A N 1
ATOM 807 C CA . GLU A 1 107 ? -4.899 3.659 23.521 1.00 73.56 107 GLU A CA 1
ATOM 808 C C . GLU A 1 107 ? -3.629 3.839 22.670 1.00 73.56 107 GLU A C 1
ATOM 810 O O . GLU A 1 107 ? -3.684 4.353 21.554 1.00 73.56 107 GLU A O 1
ATOM 815 N N . ALA A 1 108 ? -2.500 3.309 23.154 1.00 77.75 108 ALA A N 1
ATOM 816 C CA . ALA A 1 108 ? -1.227 3.311 22.445 1.00 77.75 108 ALA A CA 1
ATOM 817 C C . ALA A 1 108 ? -1.286 2.583 21.090 1.00 77.75 108 ALA A C 1
ATOM 819 O O . ALA A 1 108 ? -0.761 3.101 20.112 1.00 77.75 108 ALA A O 1
ATOM 820 N N . LEU A 1 109 ? -1.936 1.418 20.996 1.00 77.50 109 LEU A N 1
ATOM 821 C CA . LEU A 1 109 ? -2.056 0.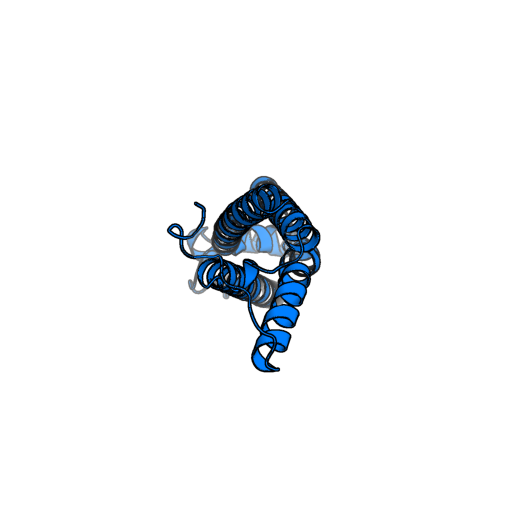674 19.734 1.00 77.50 109 LEU A CA 1
ATOM 822 C C . LEU A 1 109 ? -2.878 1.454 18.706 1.00 77.50 109 LEU A C 1
ATOM 824 O O . LEU A 1 109 ? -2.480 1.542 17.547 1.00 77.50 109 LEU A O 1
ATOM 828 N N . ASN A 1 110 ? -3.977 2.078 19.138 1.00 80.12 110 ASN A N 1
ATOM 829 C CA . ASN A 1 110 ? -4.803 2.903 18.258 1.00 80.12 110 ASN A CA 1
ATOM 830 C C . ASN A 1 110 ? -4.048 4.150 17.778 1.00 80.12 110 ASN A C 1
ATOM 832 O O . ASN A 1 110 ? -4.085 4.466 16.589 1.00 80.12 110 ASN A O 1
ATOM 836 N N . PHE A 1 111 ? -3.306 4.808 18.673 1.00 83.88 111 PHE A N 1
ATOM 837 C CA . PHE A 1 111 ? -2.459 5.949 18.330 1.00 83.88 111 PHE A CA 1
ATOM 838 C C . PHE A 1 111 ? -1.324 5.567 17.365 1.00 83.88 111 PHE A C 1
ATOM 840 O O . PHE A 1 111 ? -1.185 6.180 16.305 1.00 83.88 111 PHE A O 1
ATOM 847 N N . PHE A 1 112 ? -0.529 4.540 17.687 1.00 84.69 112 PHE A N 1
ATOM 848 C CA . PHE A 1 112 ? 0.578 4.096 16.834 1.00 84.69 112 PHE A CA 1
ATOM 849 C C . PHE A 1 112 ? 0.086 3.568 15.488 1.00 84.69 112 PHE A C 1
ATOM 851 O O . PHE A 1 112 ? 0.690 3.888 14.467 1.00 84.69 112 PHE A O 1
ATOM 858 N N . GLY A 1 113 ? -1.028 2.831 15.466 1.00 83.94 113 GLY A N 1
ATOM 859 C CA . GLY A 1 113 ? -1.689 2.414 14.233 1.00 83.94 113 GLY A CA 1
ATOM 860 C C . GLY A 1 113 ? -2.042 3.621 13.366 1.00 83.94 113 GLY A C 1
ATOM 861 O O . GLY A 1 113 ? -1.578 3.717 12.232 1.00 83.94 113 GLY A O 1
ATOM 862 N N . ALA A 1 114 ? -2.772 4.601 13.913 1.00 87.25 114 ALA A N 1
ATOM 863 C CA . ALA A 1 114 ? -3.119 5.821 13.182 1.00 87.25 114 ALA A CA 1
ATOM 864 C C . ALA A 1 114 ? -1.877 6.536 12.617 1.00 87.25 114 ALA A C 1
ATOM 866 O O . ALA A 1 114 ? -1.847 6.872 11.434 1.00 87.25 114 ALA A O 1
ATOM 867 N N . MET A 1 115 ? -0.828 6.707 13.427 1.00 90.06 115 MET A N 1
ATOM 868 C CA . MET A 1 115 ? 0.421 7.349 13.004 1.00 90.06 115 MET A CA 1
ATOM 869 C C . MET A 1 115 ? 1.134 6.581 11.885 1.00 90.06 115 MET A C 1
ATOM 871 O O . MET A 1 115 ? 1.587 7.196 10.919 1.00 90.06 115 MET A O 1
ATOM 875 N N . LEU A 1 116 ? 1.216 5.250 11.977 1.00 90.00 116 LEU A N 1
ATOM 876 C CA . LEU A 1 116 ? 1.853 4.417 10.955 1.00 90.00 116 LEU A CA 1
ATOM 877 C C . LEU A 1 116 ? 1.072 4.435 9.637 1.00 90.00 116 LEU A C 1
ATOM 879 O O . LEU A 1 116 ? 1.694 4.545 8.581 1.00 90.00 116 LEU A O 1
ATOM 883 N N . HIS A 1 117 ? -0.266 4.403 9.666 1.00 93.50 117 HIS A N 1
ATOM 884 C CA . HIS A 1 117 ? -1.065 4.494 8.437 1.00 93.50 117 HIS A CA 1
ATOM 885 C C . HIS A 1 117 ? -1.072 5.902 7.835 1.00 93.50 117 HIS A C 1
ATOM 887 O O . HIS A 1 117 ? -1.048 6.020 6.611 1.00 93.50 117 HIS A O 1
ATOM 893 N N . LEU A 1 118 ? -1.048 6.967 8.645 1.00 93.06 118 LEU A N 1
ATOM 894 C CA . LEU A 1 118 ? -0.878 8.338 8.146 1.00 93.06 118 LEU A CA 1
ATOM 895 C C . LEU A 1 118 ? 0.507 8.537 7.521 1.00 93.06 118 LEU A C 1
ATOM 897 O O . LEU A 1 118 ? 0.613 9.087 6.426 1.00 93.06 118 LEU A O 1
ATOM 901 N N . GLY A 1 119 ? 1.560 8.044 8.179 1.00 92.44 119 GLY A N 1
ATOM 902 C CA . GLY A 1 119 ? 2.920 8.056 7.645 1.00 92.44 119 GLY A CA 1
ATOM 903 C C . GLY A 1 119 ? 3.028 7.261 6.344 1.00 92.44 119 GLY A C 1
ATOM 904 O O . GLY A 1 119 ? 3.545 7.775 5.356 1.00 92.44 119 GLY A O 1
ATOM 905 N N . GLY A 1 120 ? 2.464 6.051 6.310 1.00 92.75 120 GLY A N 1
ATOM 906 C CA . GLY A 1 120 ? 2.372 5.234 5.100 1.00 92.75 120 GLY A CA 1
ATOM 907 C C . GLY A 1 120 ? 1.632 5.953 3.975 1.00 92.75 120 GLY A C 1
ATOM 908 O O . GLY A 1 120 ? 2.157 6.063 2.873 1.00 92.75 120 GLY A O 1
ATOM 909 N N . SER A 1 121 ? 0.478 6.555 4.273 1.00 94.69 121 SER A N 1
ATOM 910 C CA . SER A 1 121 ? -0.291 7.359 3.316 1.00 94.69 121 SER A CA 1
ATOM 911 C C . SER A 1 121 ? 0.540 8.501 2.728 1.00 94.69 121 SER A C 1
ATOM 913 O O . SER A 1 121 ? 0.587 8.665 1.511 1.00 94.69 121 SER A O 1
ATOM 915 N N . LEU A 1 122 ? 1.251 9.264 3.564 1.00 94.12 122 LEU A N 1
ATOM 916 C CA . LEU A 1 122 ? 2.132 10.336 3.098 1.00 94.12 122 LEU A CA 1
ATOM 917 C C . LEU A 1 122 ? 3.242 9.799 2.188 1.00 94.12 122 LEU A C 1
ATOM 919 O O . LEU A 1 122 ? 3.500 10.369 1.127 1.00 94.12 122 LEU A O 1
ATOM 923 N N . VAL A 1 123 ? 3.873 8.690 2.576 1.00 91.94 123 VAL A N 1
ATOM 924 C CA . VAL A 1 123 ? 4.907 8.046 1.761 1.00 91.94 123 VAL A CA 1
ATOM 925 C C . VAL A 1 123 ? 4.342 7.614 0.411 1.00 91.94 123 VAL A C 1
ATOM 927 O O . VAL A 1 123 ? 4.993 7.861 -0.595 1.00 91.94 123 VAL A O 1
ATOM 930 N N . LEU A 1 124 ? 3.131 7.052 0.346 1.00 92.75 124 LEU A N 1
ATOM 931 C CA . LEU A 1 124 ? 2.503 6.682 -0.927 1.00 92.75 124 LEU A CA 1
ATOM 932 C C . LEU A 1 124 ? 2.150 7.890 -1.795 1.00 92.75 124 LEU A C 1
ATOM 934 O O . LEU A 1 124 ? 2.305 7.820 -3.010 1.00 92.75 124 LEU A O 1
ATOM 938 N N . VAL A 1 125 ? 1.715 9.005 -1.203 1.00 92.94 125 VAL A N 1
ATOM 939 C CA . VAL A 1 125 ? 1.503 10.254 -1.953 1.00 92.94 125 VAL A CA 1
ATOM 940 C C . VAL A 1 125 ? 2.814 10.719 -2.580 1.00 92.94 125 VAL A C 1
ATOM 942 O O . VAL A 1 125 ? 2.852 11.004 -3.774 1.00 92.94 125 VAL A O 1
ATOM 945 N N . LEU A 1 126 ? 3.904 10.746 -1.807 1.00 88.69 126 LEU A N 1
ATOM 946 C CA . LEU A 1 126 ? 5.229 11.082 -2.333 1.00 88.69 126 LEU A CA 1
ATOM 947 C C . LEU A 1 126 ? 5.671 10.083 -3.403 1.00 88.69 126 LEU A C 1
ATOM 949 O O . LEU A 1 126 ? 6.207 10.486 -4.431 1.00 88.69 126 LEU A O 1
ATOM 953 N N . PHE A 1 127 ? 5.399 8.797 -3.190 1.00 88.06 127 PHE A N 1
ATOM 954 C CA . PHE A 1 127 ? 5.707 7.725 -4.125 1.00 88.06 127 PHE A CA 1
ATOM 955 C C . PHE A 1 127 ? 5.023 7.955 -5.480 1.00 88.06 127 PHE A C 1
ATOM 957 O O . PHE A 1 127 ? 5.698 7.918 -6.508 1.00 88.06 127 PHE A O 1
ATOM 964 N N . LEU A 1 128 ? 3.724 8.277 -5.471 1.00 89.69 128 LEU A N 1
ATOM 965 C CA . LEU A 1 128 ? 2.918 8.606 -6.652 1.00 89.69 128 LEU A CA 1
ATOM 966 C C . LEU A 1 128 ? 3.396 9.888 -7.348 1.00 89.69 128 LEU A C 1
ATOM 968 O O . LEU A 1 128 ? 3.559 9.900 -8.564 1.00 89.69 128 LEU A O 1
ATOM 972 N N . VAL A 1 129 ? 3.645 10.961 -6.590 1.00 90.62 129 VAL A N 1
ATOM 973 C CA . VAL A 1 129 ? 4.039 12.270 -7.145 1.00 90.62 129 VAL A CA 1
ATOM 974 C C . VAL A 1 129 ? 5.446 12.233 -7.736 1.00 90.62 129 VAL A C 1
ATOM 976 O O . VAL A 1 129 ? 5.680 12.781 -8.810 1.00 90.62 129 VAL A O 1
ATOM 979 N N . MET A 1 130 ? 6.389 11.594 -7.044 1.00 88.31 130 MET A N 1
ATOM 980 C CA . MET A 1 130 ? 7.788 11.527 -7.469 1.00 88.31 130 MET A CA 1
ATOM 981 C C . MET A 1 130 ? 8.066 10.387 -8.450 1.00 88.31 130 MET A C 1
ATOM 983 O O . MET A 1 130 ? 9.197 10.274 -8.917 1.00 88.31 130 MET A O 1
ATOM 987 N N . GLN A 1 131 ? 7.074 9.534 -8.734 1.00 83.75 131 GLN A N 1
ATOM 988 C CA . GLN A 1 131 ? 7.242 8.307 -9.522 1.00 83.75 131 GLN A CA 1
ATOM 989 C C . GLN A 1 131 ? 8.432 7.476 -9.024 1.00 83.75 131 GLN A C 1
ATOM 991 O O . GLN A 1 131 ? 9.281 7.024 -9.792 1.00 83.75 131 GLN A O 1
ATOM 996 N N . ALA A 1 132 ? 8.525 7.317 -7.703 1.00 86.44 132 ALA A N 1
ATOM 997 C CA . ALA A 1 132 ? 9.650 6.627 -7.091 1.00 86.44 132 ALA A CA 1
ATOM 998 C C . ALA A 1 132 ? 9.712 5.157 -7.548 1.00 86.44 132 ALA A C 1
ATOM 1000 O O . ALA A 1 132 ? 8.691 4.527 -7.834 1.00 86.44 132 ALA A O 1
ATOM 1001 N N . SER A 1 133 ? 10.931 4.618 -7.613 1.00 87.50 133 SER A N 1
ATOM 1002 C CA . SER A 1 133 ? 11.183 3.226 -8.000 1.00 87.50 133 SER A CA 1
ATOM 1003 C C . SER A 1 133 ? 10.516 2.240 -7.036 1.00 87.50 133 SER A C 1
ATOM 1005 O O . SER A 1 133 ? 10.594 2.408 -5.815 1.00 87.50 133 SER A O 1
ATOM 1007 N N . TYR A 1 134 ? 9.931 1.161 -7.575 1.00 86.62 134 TYR A N 1
ATOM 1008 C CA . TYR A 1 134 ? 9.331 0.083 -6.774 1.00 86.62 134 TYR A CA 1
ATOM 1009 C C . TYR A 1 134 ? 10.299 -0.546 -5.760 1.00 86.62 134 TYR A C 1
ATOM 1011 O O . TYR A 1 134 ? 9.850 -1.073 -4.747 1.00 86.62 134 TYR A O 1
ATOM 1019 N N . ALA A 1 135 ? 11.617 -0.455 -5.974 1.00 84.19 135 ALA A N 1
ATOM 1020 C CA . ALA A 1 135 ? 12.618 -1.010 -5.062 1.00 84.19 135 ALA A CA 1
ATOM 1021 C C . ALA A 1 135 ? 12.510 -0.443 -3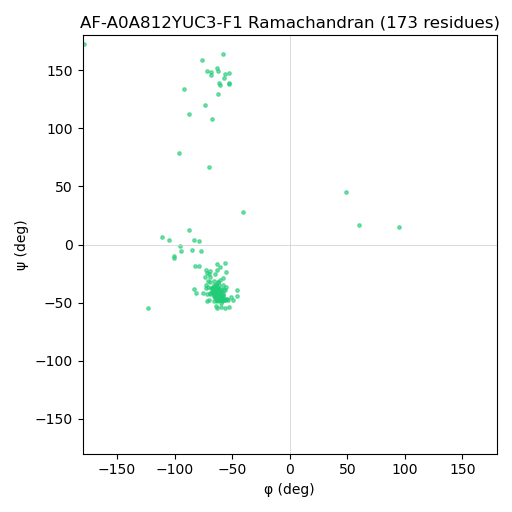.633 1.00 84.19 135 ALA A C 1
ATOM 1023 O O . ALA A 1 135 ? 12.826 -1.130 -2.663 1.00 84.19 135 ALA A O 1
ATOM 1024 N N . TYR A 1 136 ? 12.025 0.795 -3.486 1.00 86.06 136 TYR A N 1
ATOM 1025 C CA . TYR A 1 136 ? 11.805 1.415 -2.178 1.00 86.06 136 TYR A CA 1
ATOM 1026 C C . TYR A 1 136 ? 10.516 0.941 -1.500 1.00 86.06 136 TYR A C 1
ATOM 1028 O O . TYR A 1 136 ? 10.379 1.081 -0.283 1.00 86.06 136 TYR A O 1
ATOM 1036 N N . PHE A 1 137 ? 9.580 0.361 -2.257 1.00 89.00 137 PHE A N 1
ATOM 1037 C CA . PHE A 1 137 ? 8.285 -0.050 -1.730 1.00 89.00 137 PHE A CA 1
ATOM 1038 C C . PHE A 1 137 ? 8.408 -1.172 -0.701 1.00 89.00 137 PHE A C 1
ATOM 1040 O O . PHE A 1 137 ? 7.652 -1.166 0.259 1.00 89.00 137 PHE A O 1
ATOM 1047 N N . HIS A 1 138 ? 9.401 -2.058 -0.809 1.00 89.88 138 HIS A N 1
ATOM 1048 C CA . HIS A 1 138 ? 9.608 -3.133 0.167 1.00 89.88 138 HIS A CA 1
ATOM 1049 C C . HIS A 1 138 ? 9.764 -2.611 1.611 1.00 89.88 138 HIS A C 1
ATOM 1051 O O . HIS A 1 138 ? 9.222 -3.182 2.559 1.00 89.88 138 HIS A O 1
ATOM 1057 N N . ALA A 1 139 ? 10.460 -1.482 1.794 1.00 87.50 139 ALA A N 1
ATOM 1058 C CA . ALA A 1 139 ? 10.599 -0.853 3.108 1.00 87.50 139 ALA A CA 1
ATOM 1059 C C . ALA A 1 139 ? 9.257 -0.297 3.612 1.00 87.50 139 ALA A C 1
ATOM 1061 O O . ALA A 1 139 ? 8.911 -0.466 4.783 1.00 87.50 139 ALA A O 1
ATOM 1062 N N . VAL A 1 140 ? 8.475 0.314 2.715 1.00 86.75 140 VAL A N 1
ATOM 1063 C CA . VAL A 1 140 ? 7.118 0.797 3.013 1.00 86.75 140 VAL A CA 1
ATOM 1064 C C . VAL A 1 140 ? 6.207 -0.377 3.370 1.00 86.75 140 VAL A C 1
ATOM 1066 O O . VAL A 1 140 ? 5.505 -0.316 4.373 1.00 86.75 140 VAL A O 1
ATOM 1069 N N . PHE A 1 141 ? 6.270 -1.470 2.606 1.00 88.50 141 PHE A N 1
ATOM 1070 C CA . PHE A 1 141 ? 5.558 -2.722 2.842 1.00 88.50 141 PHE A CA 1
ATOM 1071 C C . PHE A 1 141 ? 5.811 -3.250 4.261 1.00 88.50 141 PHE A C 1
ATOM 1073 O O . PHE A 1 141 ? 4.873 -3.449 5.037 1.00 88.50 141 PHE A O 1
ATOM 1080 N N . ALA A 1 142 ? 7.080 -3.404 4.639 1.00 88.00 142 ALA A N 1
ATOM 1081 C CA . ALA A 1 142 ? 7.457 -3.922 5.949 1.00 88.00 142 ALA A CA 1
ATOM 1082 C C . ALA A 1 142 ? 7.005 -3.011 7.109 1.00 88.00 142 ALA A C 1
ATOM 1084 O O . ALA A 1 142 ? 6.418 -3.487 8.083 1.00 88.00 142 ALA A O 1
ATOM 1085 N N . VAL A 1 143 ? 7.256 -1.701 7.013 1.00 86.44 143 VAL A N 1
ATOM 1086 C CA . VAL A 1 143 ? 7.037 -0.766 8.131 1.00 86.44 143 VAL A CA 1
ATOM 1087 C C . VAL A 1 143 ? 5.577 -0.336 8.249 1.00 86.44 143 VAL A C 1
ATOM 1089 O O . VAL A 1 143 ? 5.048 -0.256 9.354 1.00 86.44 143 VAL A O 1
ATOM 1092 N N . CYS A 1 144 ? 4.923 -0.050 7.126 1.00 88.06 144 CYS A N 1
ATOM 1093 C CA . CYS A 1 144 ? 3.612 0.594 7.108 1.00 88.06 144 CYS A CA 1
ATOM 1094 C C . CYS A 1 144 ? 2.447 -0.381 6.882 1.00 88.06 144 CYS A C 1
ATOM 1096 O O . CYS A 1 144 ? 1.302 0.032 7.043 1.00 88.06 144 CYS A O 1
ATOM 1098 N N . TYR A 1 145 ? 2.712 -1.648 6.534 1.00 89.00 145 TYR A N 1
ATOM 1099 C CA . TYR A 1 145 ? 1.666 -2.665 6.357 1.00 89.00 145 TYR A CA 1
ATOM 1100 C C . TYR A 1 145 ? 1.879 -3.884 7.249 1.00 89.00 145 TYR A C 1
ATOM 1102 O O . TYR A 1 145 ? 0.989 -4.226 8.022 1.00 89.00 145 TYR A O 1
ATOM 1110 N N . VAL A 1 146 ? 3.052 -4.527 7.190 1.00 88.75 146 VAL A N 1
ATOM 1111 C CA . VAL A 1 146 ? 3.304 -5.752 7.970 1.00 88.75 146 VAL A CA 1
ATOM 1112 C C . VAL A 1 146 ? 3.295 -5.461 9.468 1.00 88.75 146 VAL A C 1
ATOM 1114 O O . VAL A 1 146 ? 2.621 -6.160 10.219 1.00 88.75 146 VAL A O 1
ATOM 1117 N N . LEU A 1 147 ? 4.017 -4.433 9.920 1.00 83.94 147 LEU A N 1
ATOM 1118 C CA . LEU A 1 147 ? 4.140 -4.146 11.350 1.00 83.94 147 LEU A CA 1
ATOM 1119 C C . LEU A 1 147 ? 2.795 -3.781 12.023 1.00 83.94 147 LEU A C 1
ATOM 1121 O O . LEU A 1 147 ? 2.487 -4.407 13.041 1.00 83.94 147 LEU A O 1
ATOM 1125 N N . PRO A 1 148 ? 1.953 -2.878 11.471 1.00 80.25 148 PRO A N 1
ATOM 1126 C CA . PRO A 1 148 ? 0.597 -2.660 11.986 1.00 80.25 148 PRO A CA 1
ATOM 1127 C C . PRO A 1 148 ? -0.248 -3.940 11.976 1.00 80.25 148 PRO A C 1
ATOM 1129 O O . PRO A 1 148 ? -0.882 -4.278 12.977 1.00 80.25 148 PRO A O 1
ATOM 1132 N N . PHE A 1 149 ? -0.178 -4.712 10.886 1.00 83.00 149 PHE A N 1
ATOM 1133 C CA . PHE A 1 149 ? -0.945 -5.946 10.737 1.00 83.00 149 PHE A CA 1
ATOM 1134 C C . PHE A 1 149 ? -0.558 -7.031 11.750 1.00 83.0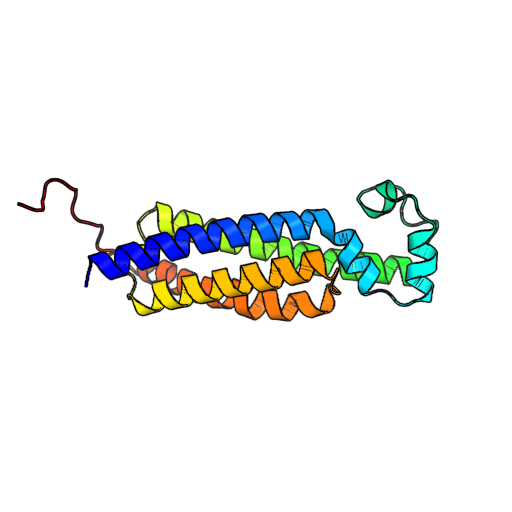0 149 PHE A C 1
ATOM 1136 O O . PHE A 1 149 ? -1.421 -7.767 12.218 1.00 83.00 149 PHE A O 1
ATOM 1143 N N . LEU A 1 150 ? 0.715 -7.139 12.146 1.00 83.12 150 LEU A N 1
ATOM 1144 C CA . LEU A 1 150 ? 1.138 -8.092 13.181 1.00 83.12 150 LEU A CA 1
ATOM 1145 C C . LEU A 1 150 ? 0.508 -7.786 14.546 1.00 83.12 150 LEU A C 1
ATOM 1147 O O . LEU A 1 150 ? 0.166 -8.716 15.282 1.00 83.12 150 LEU A O 1
ATOM 1151 N N . GLY A 1 151 ? 0.312 -6.503 14.871 1.00 76.81 151 GLY A N 1
ATOM 1152 C CA . GLY A 1 151 ? -0.457 -6.093 16.048 1.00 76.81 151 GLY A CA 1
ATOM 1153 C C . GLY A 1 151 ? -1.897 -6.607 15.989 1.00 76.81 151 GLY A C 1
ATOM 1154 O O . GLY A 1 151 ? -2.429 -7.117 16.982 1.00 76.81 151 GLY A O 1
ATOM 1155 N N . GLU A 1 152 ? -2.492 -6.574 14.797 1.00 76.12 152 GLU A N 1
ATOM 1156 C CA . GLU A 1 152 ? -3.839 -7.089 14.578 1.00 76.12 152 GLU A CA 1
ATOM 1157 C C . GLU A 1 152 ? -3.940 -8.604 14.609 1.00 76.12 152 GLU A C 1
ATOM 1159 O O . GLU A 1 152 ? -4.814 -9.161 15.278 1.00 76.12 152 GLU A O 1
ATOM 1164 N N . LEU A 1 153 ? -2.995 -9.294 13.981 1.00 79.31 153 LEU A N 1
ATOM 1165 C CA . LEU A 1 153 ? -2.921 -10.745 14.027 1.00 79.31 153 LEU A CA 1
ATOM 1166 C C . LEU A 1 153 ? -2.804 -11.248 15.470 1.00 79.31 153 LEU A C 1
ATOM 1168 O O . LEU A 1 153 ? -3.468 -12.213 15.843 1.00 79.31 153 LEU A O 1
ATOM 1172 N N . ASN A 1 154 ? -2.002 -10.580 16.303 1.00 76.75 154 ASN A N 1
ATOM 1173 C CA . ASN A 1 154 ? -1.871 -10.939 17.712 1.00 76.75 154 ASN A CA 1
ATOM 1174 C C . ASN A 1 154 ? -3.198 -10.777 18.476 1.00 76.75 154 ASN A C 1
ATOM 1176 O O . ASN A 1 154 ? -3.546 -11.628 19.297 1.00 76.75 154 ASN A O 1
ATOM 1180 N N . THR A 1 155 ? -3.974 -9.734 18.163 1.00 73.56 155 THR A N 1
ATOM 1181 C CA . THR A 1 155 ? -5.316 -9.527 18.729 1.00 73.56 155 THR A CA 1
ATOM 1182 C C . THR A 1 155 ? -6.266 -10.654 18.318 1.00 73.56 155 THR A C 1
ATOM 1184 O O . THR A 1 155 ? -6.910 -11.265 19.173 1.00 73.56 155 THR A O 1
ATOM 1187 N N . TRP A 1 156 ? -6.305 -11.004 17.031 1.00 73.62 156 TRP A N 1
ATOM 1188 C CA . TRP A 1 156 ? -7.119 -12.116 16.530 1.00 73.62 156 TRP A CA 1
ATOM 1189 C C . TRP A 1 156 ? -6.733 -13.459 17.151 1.00 73.62 156 TRP A C 1
ATOM 1191 O O . TRP A 1 156 ? -7.603 -14.221 17.573 1.00 73.62 156 TRP A O 1
ATOM 1201 N N . LEU A 1 157 ? -5.435 -13.740 17.270 1.00 78.75 157 LEU A N 1
ATOM 1202 C CA . LEU A 1 157 ? -4.943 -14.952 17.921 1.00 78.75 157 LEU A CA 1
ATOM 1203 C C . LEU A 1 157 ? -5.351 -15.012 19.395 1.00 78.75 157 LEU A C 1
ATOM 1205 O O . LEU A 1 157 ? -5.710 -16.086 19.878 1.00 78.75 157 LEU A O 1
ATOM 1209 N N . ALA A 1 158 ? -5.331 -13.885 20.110 1.00 74.56 158 ALA A N 1
ATOM 1210 C CA . ALA A 1 158 ? -5.804 -13.827 21.490 1.00 74.56 158 ALA A CA 1
ATOM 1211 C C . ALA A 1 158 ? -7.304 -14.158 21.588 1.00 74.56 158 ALA A C 1
ATOM 1213 O O . ALA A 1 158 ? -7.703 -14.934 22.457 1.00 74.56 158 ALA A O 1
ATOM 1214 N N . ILE A 1 159 ? -8.123 -13.645 20.666 1.00 72.69 159 ILE A N 1
ATOM 1215 C CA . ILE A 1 159 ? -9.568 -13.920 20.611 1.00 72.69 159 ILE A CA 1
ATOM 1216 C C . ILE A 1 159 ? -9.842 -15.395 20.326 1.00 72.69 159 ILE A C 1
ATOM 1218 O O . ILE A 1 159 ? -10.626 -16.018 21.038 1.00 72.69 159 ILE A O 1
ATOM 1222 N N . VAL A 1 160 ? -9.157 -15.984 19.340 1.00 79.19 160 VAL A N 1
ATOM 1223 C CA . VAL A 1 160 ? -9.281 -17.418 19.019 1.00 79.19 160 VAL A CA 1
ATOM 1224 C C . VAL A 1 160 ? -8.864 -18.296 20.206 1.00 79.19 160 VAL A C 1
ATOM 1226 O O . VAL A 1 160 ? -9.427 -19.368 20.409 1.00 79.19 160 VAL A O 1
ATOM 1229 N N . ARG A 1 161 ? -7.925 -17.828 21.038 1.00 80.75 161 ARG A N 1
ATOM 1230 C CA . ARG A 1 161 ? -7.517 -18.485 22.293 1.00 80.75 161 ARG A CA 1
ATOM 1231 C C . ARG A 1 161 ? -8.484 -18.253 23.465 1.00 80.75 161 ARG A C 1
ATOM 1233 O O . ARG A 1 161 ? -8.204 -18.719 24.565 1.00 80.75 161 ARG A O 1
ATOM 1240 N N . GLY A 1 162 ? -9.603 -17.563 23.249 1.00 73.75 162 GLY A N 1
ATOM 1241 C CA . GLY A 1 162 ? -10.655 -17.357 24.247 1.00 73.75 162 GLY A CA 1
ATOM 1242 C C . GLY A 1 162 ? -10.557 -16.052 25.039 1.00 73.75 162 GLY A C 1
ATOM 1243 O O . GLY A 1 162 ? -11.213 -15.930 26.073 1.00 73.75 162 GLY A O 1
ATOM 1244 N N . ALA A 1 163 ? -9.764 -15.068 24.597 1.00 70.88 163 ALA A N 1
ATOM 1245 C CA . ALA A 1 163 ? -9.763 -13.749 25.227 1.00 70.88 163 ALA A CA 1
ATOM 1246 C C . ALA A 1 163 ? -11.142 -13.076 25.091 1.00 70.88 163 ALA A C 1
ATOM 1248 O O . ALA A 1 163 ? -11.702 -12.979 23.998 1.00 70.88 163 ALA A O 1
ATOM 1249 N N . TYR A 1 164 ? -11.688 -12.588 26.208 1.00 63.16 164 TYR A N 1
ATOM 1250 C CA . TYR A 1 164 ? -12.966 -11.879 26.220 1.00 63.16 164 TYR A CA 1
ATOM 1251 C C . TYR A 1 164 ? -12.815 -10.470 25.630 1.00 63.16 164 TYR A C 1
ATOM 1253 O O . TYR A 1 164 ? -12.080 -9.640 26.169 1.00 63.16 164 TYR A O 1
ATOM 1261 N N . VAL A 1 165 ? -13.548 -10.178 24.554 1.00 63.00 165 VAL A N 1
ATOM 1262 C CA . VAL A 1 165 ? -13.601 -8.839 23.950 1.00 63.00 165 VAL A CA 1
ATOM 1263 C C . VAL A 1 165 ? -14.688 -8.028 24.647 1.00 63.00 165 VAL A C 1
ATOM 1265 O O . VAL A 1 165 ? -15.879 -8.318 24.506 1.00 63.00 165 VAL A O 1
ATOM 1268 N N . LYS A 1 166 ? -14.299 -6.989 25.395 1.00 56.88 166 LYS A N 1
ATOM 1269 C CA . LYS A 1 166 ? -15.264 -6.003 25.900 1.00 56.88 166 LYS A CA 1
ATOM 1270 C C . LYS A 1 166 ? -15.825 -5.221 24.712 1.00 56.88 166 LYS A C 1
ATOM 1272 O O . LYS A 1 166 ? -15.127 -4.405 24.117 1.00 56.88 166 LYS A O 1
ATOM 1277 N N . ARG A 1 167 ? -17.086 -5.482 24.369 1.00 59.38 167 ARG A N 1
ATOM 1278 C CA . ARG A 1 167 ? -17.855 -4.651 23.432 1.00 59.38 167 ARG A CA 1
ATOM 1279 C C . ARG A 1 167 ? -18.209 -3.333 24.119 1.00 59.38 167 ARG A C 1
ATOM 1281 O O . ARG A 1 167 ? -18.376 -3.324 25.341 1.00 59.38 167 ARG A O 1
ATOM 1288 N N . PHE A 1 168 ? -18.324 -2.243 23.354 1.00 51.97 168 PHE A N 1
ATOM 1289 C CA . PHE A 1 168 ? -18.871 -1.002 23.904 1.00 51.97 168 PHE A CA 1
ATOM 1290 C C . PHE A 1 168 ? -20.230 -1.294 24.561 1.00 51.97 168 PHE A C 1
ATOM 1292 O O . PHE A 1 168 ? -21.011 -2.077 24.002 1.00 51.97 168 PHE A O 1
ATOM 1299 N N . PRO A 1 169 ? -20.515 -0.695 25.731 1.00 54.12 169 PRO A N 1
ATOM 1300 C CA . PRO A 1 169 ? -21.860 -0.713 26.270 1.00 54.12 169 PRO A CA 1
ATOM 1301 C C . PRO A 1 169 ? -22.833 -0.194 25.199 1.00 54.12 169 PRO A C 1
ATOM 1303 O O . PRO A 1 169 ? -22.497 0.764 24.493 1.00 54.12 169 PRO A O 1
ATOM 1306 N N . PRO A 1 170 ? -24.017 -0.806 25.029 1.00 49.75 170 PRO A N 1
ATOM 1307 C CA . PRO A 1 170 ? -25.027 -0.246 24.147 1.00 49.75 170 PRO A CA 1
ATOM 1308 C C . PRO A 1 170 ? -25.354 1.192 24.590 1.00 49.75 170 PRO A C 1
ATOM 1310 O O . PRO A 1 170 ? -25.323 1.474 25.795 1.00 49.75 170 PRO A O 1
ATOM 1313 N N . PRO A 1 171 ? -25.677 2.095 23.643 1.00 52.28 171 PRO A N 1
ATOM 1314 C CA . PRO A 1 171 ? -25.853 3.530 23.902 1.00 52.28 171 PRO A CA 1
ATOM 1315 C C . PRO A 1 171 ? -26.896 3.855 24.985 1.00 52.28 171 PRO A C 1
ATOM 1317 O O . PRO A 1 171 ? -26.893 4.949 25.532 1.00 52.28 171 PRO A O 1
ATOM 1320 N N . GLU A 1 172 ? -27.753 2.899 25.338 1.00 53.94 172 GLU A N 1
ATOM 1321 C CA . GLU A 1 172 ? -28.792 3.029 26.363 1.00 53.94 172 GLU A CA 1
ATOM 1322 C C . GLU A 1 172 ? -28.276 2.949 27.814 1.00 53.94 172 GLU A C 1
ATOM 1324 O O . GLU A 1 172 ? -29.057 3.133 28.740 1.00 53.94 172 GLU A O 1
ATOM 1329 N N . THR A 1 173 ? -26.987 2.670 28.046 1.00 50.59 173 THR A N 1
ATOM 1330 C CA . THR A 1 173 ? -26.463 2.372 29.401 1.00 50.59 173 THR A CA 1
ATOM 1331 C C . THR A 1 173 ? -25.658 3.495 30.063 1.00 50.59 173 THR A C 1
ATOM 1333 O O . THR A 1 173 ? -25.168 3.316 31.175 1.00 50.59 173 THR A O 1
ATOM 1336 N N . SER A 1 174 ? -25.542 4.666 29.433 1.00 45.34 174 SER A N 1
ATOM 1337 C CA . SER A 1 174 ? -24.972 5.864 30.062 1.00 45.34 174 SER A CA 1
ATOM 1338 C C . SER A 1 174 ? -26.086 6.752 30.621 1.00 45.34 174 SER A C 1
ATOM 1340 O O . SER A 1 174 ? -26.476 7.738 29.992 1.00 45.34 174 SER A O 1
ATOM 1342 N N . SER A 1 175 ? -26.612 6.372 31.783 1.00 42.09 175 SER A N 1
ATOM 1343 C CA . SER A 1 175 ? -27.502 7.185 32.622 1.00 42.09 175 SER A CA 1
ATOM 1344 C C . SER A 1 175 ? -26.888 7.361 34.000 1.00 42.09 175 SER A C 1
ATOM 1346 O O . SER A 1 175 ? -26.560 6.306 34.593 1.00 42.09 175 SER A O 1
#

InterPro domains:
  IPR029248 Transmembrane protein 107 [PF14995] (10-153)

Radius of gyration: 20.37 Å; Cα contacts (8 Å, |Δi|>4): 160; chains: 1; bounding box: 48×31×61 Å